Protein AF-A0A3A8JXG1-F1 (afdb_monomer)

Radius of gyration: 14.48 Å; Cα contacts (8 Å, |Δi|>4): 121; chains: 1; bounding box: 47×21×30 Å

Solvent-accessible surface area (backbone atoms only — not comparable to full-atom values): 4486 Å² total; per-residue (Å²): 143,78,85,79,84,71,83,70,82,60,79,69,72,71,68,81,58,81,53,49,45,54,91,78,42,71,63,39,20,51,44,99,43,60,58,45,74,26,70,68,69,52,72,44,75,35,47,83,31,92,77,40,23,24,33,55,20,59,73,20,60,89,33,79,22,68,61,55,77,52,77,129

Structure (mmCIF, N/CA/C/O backbone):
data_AF-A0A3A8JXG1-F1
#
_entry.id   AF-A0A3A8JXG1-F1
#
loop_
_atom_site.group_PDB
_atom_site.id
_atom_site.type_symbol
_atom_site.label_atom_id
_atom_site.label_alt_id
_atom_site.label_comp_id
_atom_site.label_asym_id
_atom_site.label_entity_id
_atom_site.label_seq_id
_atom_site.pdbx_PDB_ins_code
_atom_site.Cartn_x
_atom_site.Cartn_y
_atom_site.Cartn_z
_atom_site.occupancy
_atom_site.B_iso_or_equiv
_atom_site.auth_seq_id
_atom_site.auth_comp_id
_atom_site.auth_asym_id
_atom_site.auth_atom_id
_atom_site.pdbx_PDB_model_num
ATOM 1 N N . MET A 1 1 ? 39.503 -5.743 -7.401 1.00 50.12 1 MET A N 1
ATOM 2 C CA . MET A 1 1 ? 39.046 -6.492 -6.214 1.00 50.12 1 MET A CA 1
ATOM 3 C C . MET A 1 1 ? 39.302 -5.638 -4.986 1.00 50.12 1 MET A C 1
ATOM 5 O O . MET A 1 1 ? 40.338 -5.804 -4.358 1.00 50.12 1 MET A O 1
ATOM 9 N N . THR A 1 2 ? 38.421 -4.689 -4.682 1.00 39.81 2 THR A N 1
ATOM 10 C CA . THR A 1 2 ? 38.323 -4.119 -3.330 1.00 39.81 2 THR A CA 1
ATOM 11 C C . THR A 1 2 ? 36.915 -3.554 -3.209 1.00 39.81 2 THR A C 1
ATOM 13 O O . THR A 1 2 ? 36.601 -2.537 -3.817 1.00 39.81 2 THR A O 1
ATOM 16 N N . GLU A 1 3 ? 36.047 -4.322 -2.560 1.00 49.06 3 GLU A N 1
ATOM 17 C CA . GLU A 1 3 ? 34.707 -3.906 -2.162 1.00 49.06 3 GLU A CA 1
ATOM 18 C C . GLU A 1 3 ? 34.867 -3.039 -0.911 1.00 49.06 3 GLU A C 1
ATOM 20 O O . GLU A 1 3 ? 35.413 -3.497 0.092 1.00 49.06 3 GLU A O 1
ATOM 25 N N . ASP A 1 4 ? 34.465 -1.774 -1.004 1.00 49.59 4 ASP A N 1
ATOM 26 C CA . ASP A 1 4 ? 34.333 -0.866 0.134 1.00 49.59 4 ASP A CA 1
ATOM 27 C C . ASP A 1 4 ? 33.136 -1.326 0.986 1.00 49.59 4 ASP A C 1
ATOM 29 O O . ASP A 1 4 ? 32.002 -1.283 0.498 1.00 49.59 4 ASP A O 1
ATOM 33 N N . PRO A 1 5 ? 33.324 -1.749 2.250 1.00 52.75 5 PRO A N 1
ATOM 34 C CA . PRO A 1 5 ? 32.220 -2.047 3.145 1.00 52.75 5 PRO A CA 1
ATOM 35 C C . PRO A 1 5 ? 31.757 -0.733 3.777 1.00 52.75 5 PRO A C 1
ATOM 37 O O . PRO A 1 5 ? 31.958 -0.480 4.964 1.00 52.75 5 PRO A O 1
ATOM 40 N N . ALA A 1 6 ? 31.156 0.141 2.970 1.00 47.22 6 ALA A N 1
ATOM 41 C CA . ALA A 1 6 ? 30.320 1.188 3.524 1.00 47.22 6 ALA A CA 1
ATOM 42 C C . ALA A 1 6 ? 29.077 0.487 4.076 1.00 47.22 6 ALA A C 1
ATOM 44 O O . ALA A 1 6 ? 28.218 0.039 3.321 1.00 47.22 6 ALA A O 1
ATOM 45 N N . THR A 1 7 ? 29.024 0.346 5.398 1.00 52.06 7 THR A N 1
A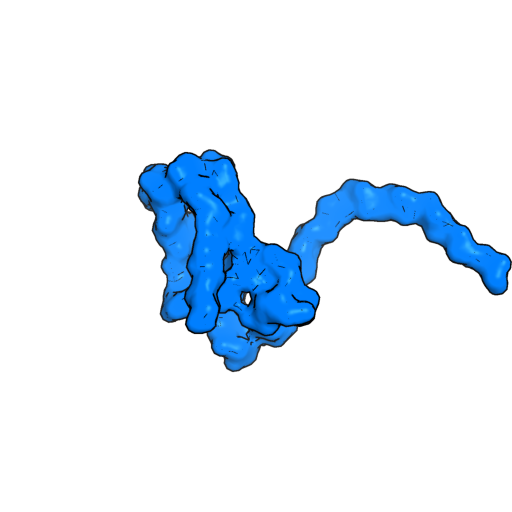TOM 46 C CA . THR A 1 7 ? 27.797 0.144 6.167 1.00 52.06 7 THR A CA 1
ATOM 47 C C . THR A 1 7 ? 26.798 1.215 5.748 1.00 52.06 7 THR A C 1
ATOM 49 O O . THR A 1 7 ? 26.774 2.323 6.284 1.00 52.06 7 THR A O 1
ATOM 52 N N . ASP A 1 8 ? 26.024 0.897 4.717 1.00 48.34 8 ASP A N 1
ATOM 53 C CA . ASP A 1 8 ? 24.939 1.705 4.199 1.00 48.34 8 ASP A CA 1
ATOM 54 C C . ASP A 1 8 ? 23.726 1.455 5.103 1.00 48.34 8 ASP A C 1
ATOM 56 O O . ASP A 1 8 ? 22.703 0.923 4.695 1.00 48.34 8 ASP A O 1
ATOM 60 N N . ASP A 1 9 ? 23.839 1.899 6.359 1.00 43.78 9 ASP A N 1
ATOM 61 C CA . ASP A 1 9 ? 22.713 2.225 7.251 1.00 43.78 9 ASP A CA 1
ATOM 62 C C . ASP A 1 9 ? 21.915 3.428 6.699 1.00 43.78 9 ASP A C 1
ATOM 64 O O . ASP A 1 9 ? 21.300 4.214 7.429 1.00 43.78 9 ASP A O 1
ATOM 68 N N . ARG A 1 10 ? 21.918 3.623 5.375 1.00 41.91 10 ARG A N 1
ATOM 69 C CA . ARG A 1 10 ? 20.930 4.471 4.745 1.00 41.91 10 ARG A CA 1
ATOM 70 C C . ARG A 1 10 ? 19.673 3.652 4.855 1.00 41.91 10 ARG A C 1
ATOM 72 O O . ARG A 1 10 ? 19.546 2.621 4.202 1.00 41.91 10 ARG A O 1
ATOM 79 N N . VAL A 1 11 ? 18.751 4.128 5.683 1.00 45.41 11 VAL A N 1
ATOM 80 C CA . VAL A 1 11 ? 17.324 3.994 5.414 1.00 45.41 11 VAL A CA 1
ATOM 81 C C . VAL A 1 11 ? 17.155 4.078 3.902 1.00 45.41 11 VAL A C 1
ATOM 83 O O . VAL A 1 11 ? 17.168 5.165 3.322 1.00 45.41 11 VAL A O 1
ATOM 86 N N . HIS A 1 12 ? 17.110 2.920 3.246 1.00 42.12 12 HIS A N 1
ATOM 87 C CA . HIS A 1 12 ? 16.679 2.833 1.877 1.00 42.12 12 HIS A CA 1
ATOM 88 C C . HIS A 1 12 ? 15.236 3.272 2.023 1.00 42.12 12 HIS A C 1
ATOM 90 O O . HIS A 1 12 ? 14.395 2.508 2.494 1.00 42.12 12 HIS A O 1
ATOM 96 N N . ALA A 1 13 ? 14.965 4.554 1.767 1.00 43.78 13 ALA A N 1
ATOM 97 C CA . ALA A 1 13 ? 13.631 4.964 1.400 1.00 43.78 13 ALA A CA 1
ATOM 98 C C . ALA A 1 13 ? 13.320 4.023 0.249 1.00 43.78 13 ALA A C 1
ATOM 100 O O . ALA A 1 13 ? 13.940 4.169 -0.804 1.00 43.78 13 ALA A O 1
ATOM 101 N N . MET A 1 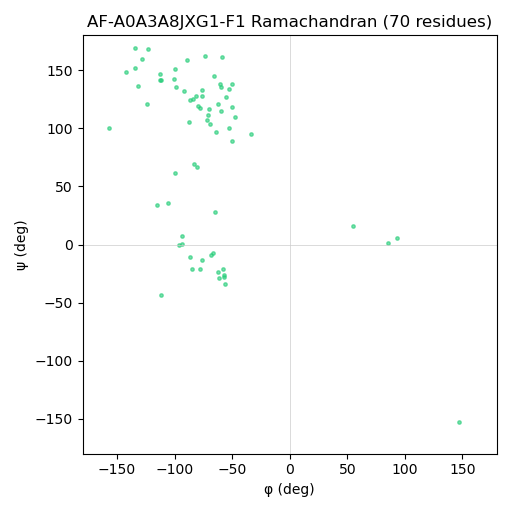14 ? 12.556 2.963 0.544 1.00 53.53 14 MET A N 1
ATOM 102 C CA . MET A 1 14 ? 12.307 1.862 -0.373 1.00 53.53 14 MET A CA 1
ATOM 103 C C . MET A 1 14 ? 11.942 2.537 -1.682 1.00 53.53 14 MET A C 1
ATOM 105 O O . MET A 1 14 ? 10.952 3.276 -1.721 1.00 53.53 14 MET A O 1
ATOM 109 N N . ALA A 1 15 ? 12.829 2.450 -2.679 1.00 56.72 15 ALA A N 1
ATOM 110 C CA . ALA A 1 15 ? 12.589 3.132 -3.938 1.00 56.72 15 ALA A CA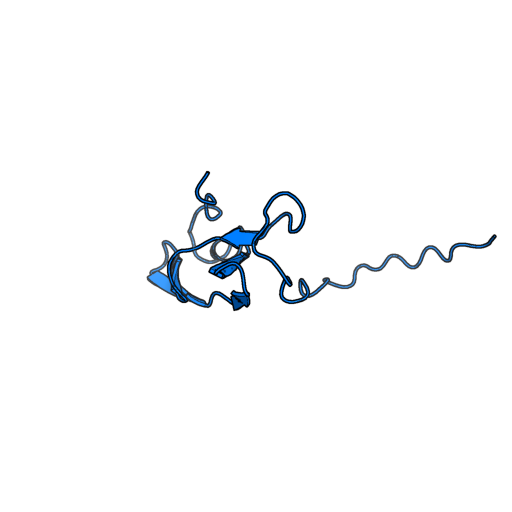 1
ATOM 111 C C . ALA A 1 15 ? 11.197 2.677 -4.390 1.00 56.72 15 ALA A C 1
ATOM 113 O O . ALA A 1 15 ? 10.908 1.489 -4.224 1.00 56.72 15 ALA A O 1
ATOM 114 N N . PRO A 1 16 ? 10.311 3.589 -4.839 1.00 57.75 16 PRO A N 1
ATOM 115 C CA . PRO A 1 16 ? 8.961 3.202 -5.224 1.00 57.75 16 PRO A CA 1
ATOM 116 C C . PRO A 1 16 ? 9.092 2.022 -6.187 1.00 57.75 16 PRO A C 1
ATOM 118 O O . PRO A 1 16 ? 9.789 2.169 -7.200 1.00 57.75 16 PRO A O 1
ATOM 121 N N . PRO A 1 17 ? 8.554 0.845 -5.825 1.00 66.12 17 PRO A N 1
ATOM 122 C CA . PRO A 1 17 ? 8.883 -0.366 -6.538 1.00 66.12 17 PRO A CA 1
ATOM 123 C C . PRO A 1 17 ? 8.335 -0.229 -7.955 1.00 66.12 17 PRO A C 1
ATOM 125 O O . PRO A 1 17 ? 7.329 0.444 -8.203 1.00 66.12 17 PRO A O 1
ATOM 128 N N . ASN A 1 18 ? 9.054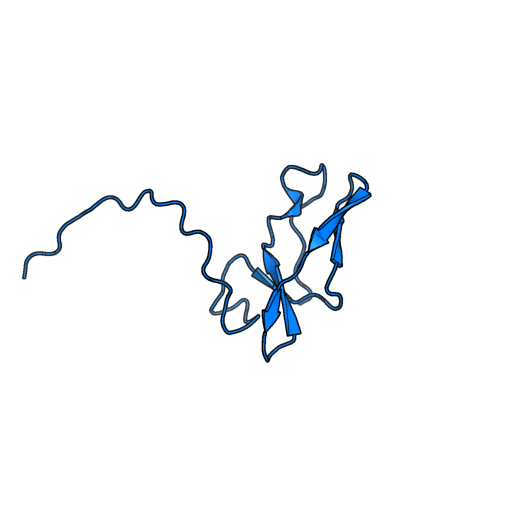 -0.790 -8.918 1.00 68.38 18 ASN A N 1
ATOM 129 C CA . ASN A 1 18 ? 8.599 -0.809 -10.306 1.00 68.38 18 ASN A CA 1
ATOM 130 C C . ASN A 1 18 ? 7.500 -1.865 -10.528 1.00 68.38 18 ASN A C 1
ATOM 132 O O . ASN A 1 18 ? 6.817 -1.795 -11.550 1.00 68.38 18 ASN A O 1
ATOM 136 N N . SER A 1 19 ? 7.311 -2.772 -9.565 1.00 69.12 19 SER A N 1
ATOM 137 C CA . SER A 1 19 ? 6.292 -3.821 -9.513 1.00 69.12 19 SER A CA 1
ATOM 138 C C . SER A 1 19 ? 5.620 -3.897 -8.132 1.00 69.12 19 SER A C 1
ATOM 140 O O . SER A 1 19 ? 6.048 -3.251 -7.183 1.00 69.12 19 SER A O 1
ATOM 142 N N . CYS A 1 20 ? 4.521 -4.647 -8.013 1.00 73.38 20 CYS A N 1
ATOM 143 C CA . CYS A 1 20 ? 4.006 -5.099 -6.704 1.00 73.38 20 CYS A CA 1
ATOM 144 C C . CYS A 1 20 ? 4.295 -6.594 -6.499 1.00 73.38 20 CYS A C 1
ATOM 146 O O . CYS A 1 20 ? 3.429 -7.321 -6.008 1.00 73.38 20 CYS A O 1
ATOM 148 N N . ASP A 1 21 ? 5.439 -7.081 -6.979 1.00 71.69 21 ASP A N 1
ATOM 149 C CA . ASP A 1 21 ? 5.752 -8.505 -6.928 1.00 71.69 21 ASP A CA 1
ATOM 150 C C . ASP A 1 21 ? 6.423 -8.830 -5.597 1.00 71.69 21 ASP A C 1
ATOM 152 O O . ASP A 1 21 ? 7.596 -8.545 -5.400 1.00 71.69 21 ASP A O 1
ATOM 156 N N . GLU A 1 22 ? 5.693 -9.462 -4.685 1.00 65.94 22 GLU A N 1
ATOM 157 C CA . GLU A 1 22 ? 6.179 -9.836 -3.350 1.00 65.94 22 GLU A CA 1
ATOM 158 C C . GLU A 1 22 ? 7.420 -10.746 -3.377 1.00 65.94 22 GLU A C 1
ATOM 160 O O . GLU A 1 22 ? 8.163 -10.813 -2.392 1.00 65.94 22 GLU A O 1
ATOM 165 N N . SER A 1 23 ? 7.672 -11.435 -4.498 1.00 65.75 23 SER A N 1
ATOM 166 C CA . SER A 1 23 ? 8.855 -12.283 -4.678 1.00 65.75 23 SER A CA 1
ATOM 167 C C . SER A 1 23 ? 10.133 -11.495 -4.990 1.00 65.75 23 SER A C 1
ATOM 169 O O . SER A 1 23 ? 11.232 -12.003 -4.758 1.00 65.75 23 SER A O 1
ATOM 171 N N . VAL A 1 24 ? 9.996 -10.259 -5.478 1.00 68.69 24 VAL A N 1
ATOM 172 C CA . VAL A 1 24 ? 11.102 -9.357 -5.843 1.00 68.69 24 VAL A CA 1
ATOM 173 C C . VAL A 1 24 ? 11.167 -8.164 -4.884 1.00 68.69 24 VAL A C 1
ATOM 175 O O . VAL A 1 24 ? 12.238 -7.812 -4.394 1.00 68.69 24 VAL A O 1
ATOM 178 N N . ASP A 1 25 ? 10.009 -7.596 -4.560 1.00 70.38 25 ASP A N 1
ATOM 179 C CA . ASP A 1 25 ? 9.786 -6.424 -3.719 1.00 70.38 25 ASP A CA 1
ATOM 180 C C . ASP A 1 25 ? 9.370 -6.849 -2.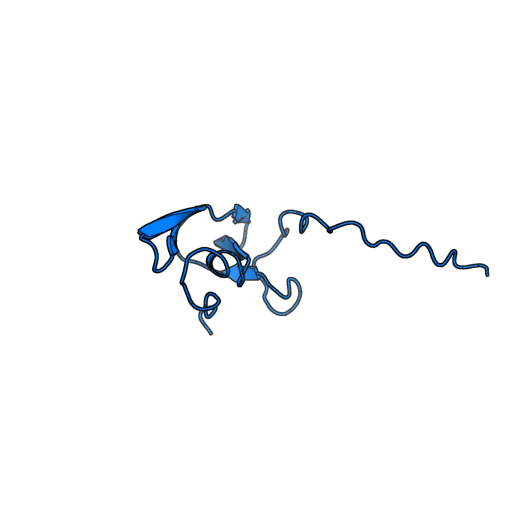298 1.00 70.38 25 ASP A C 1
ATOM 182 O O . ASP A 1 25 ? 8.279 -6.543 -1.810 1.00 70.38 25 ASP A O 1
ATOM 186 N N . THR A 1 26 ? 10.251 -7.584 -1.610 1.00 70.75 26 THR A N 1
ATOM 187 C CA . THR A 1 26 ? 10.000 -8.043 -0.234 1.00 70.75 26 THR A CA 1
ATOM 188 C C . THR A 1 26 ? 9.678 -6.858 0.685 1.00 70.75 26 THR A C 1
ATOM 190 O O . THR A 1 26 ? 10.443 -5.898 0.770 1.00 70.75 26 THR A O 1
ATOM 193 N N . GLY A 1 27 ? 8.553 -6.930 1.402 1.00 76.75 27 GLY A N 1
ATOM 194 C CA . GLY A 1 27 ? 8.083 -5.848 2.277 1.00 76.75 27 GLY A CA 1
ATOM 195 C C . GLY A 1 27 ? 7.103 -4.874 1.616 1.00 76.75 27 GLY A C 1
ATOM 196 O O . GLY A 1 27 ? 6.710 -3.896 2.249 1.00 76.75 27 GLY A O 1
ATOM 197 N N . TRP A 1 28 ? 6.674 -5.139 0.381 1.00 80.31 28 TRP A N 1
ATOM 198 C CA . TRP A 1 28 ? 5.553 -4.464 -0.269 1.00 80.31 28 TRP A CA 1
ATOM 199 C C . TRP A 1 28 ? 4.385 -5.426 -0.456 1.00 80.31 28 TRP A C 1
ATOM 201 O O . TRP A 1 28 ? 4.587 -6.580 -0.797 1.00 80.31 28 TRP A O 1
ATOM 211 N N . CYS A 1 29 ? 3.163 -4.941 -0.264 1.00 80.12 29 CYS A N 1
ATOM 212 C CA . CYS A 1 29 ? 1.933 -5.668 -0.546 1.00 80.12 29 CYS A CA 1
ATOM 213 C C . CYS A 1 29 ? 1.192 -5.026 -1.709 1.00 80.12 29 CYS A C 1
ATOM 215 O O . CYS A 1 29 ? 1.058 -3.796 -1.765 1.00 80.12 29 CYS A O 1
ATOM 217 N N . ARG A 1 30 ? 0.596 -5.855 -2.568 1.00 82.75 30 ARG A N 1
ATOM 218 C CA . ARG A 1 30 ? -0.405 -5.386 -3.528 1.00 82.75 30 ARG A CA 1
ATOM 219 C C . ARG A 1 30 ? -1.737 -5.141 -2.825 1.00 82.75 30 ARG A C 1
ATOM 221 O O . ARG A 1 30 ? -2.231 -5.972 -2.070 1.00 82.75 30 ARG A O 1
ATOM 228 N N . VAL A 1 31 ? -2.352 -4.002 -3.102 1.00 83.31 31 VAL A N 1
ATOM 229 C CA . VAL A 1 31 ? -3.655 -3.612 -2.563 1.00 83.31 31 VAL A CA 1
ATOM 230 C C . VAL A 1 31 ? -4.602 -3.201 -3.684 1.00 83.31 31 VAL A C 1
ATOM 232 O O . VAL A 1 31 ? -4.201 -2.877 -4.800 1.00 83.31 31 VAL A O 1
ATOM 235 N N . TYR A 1 32 ? -5.900 -3.23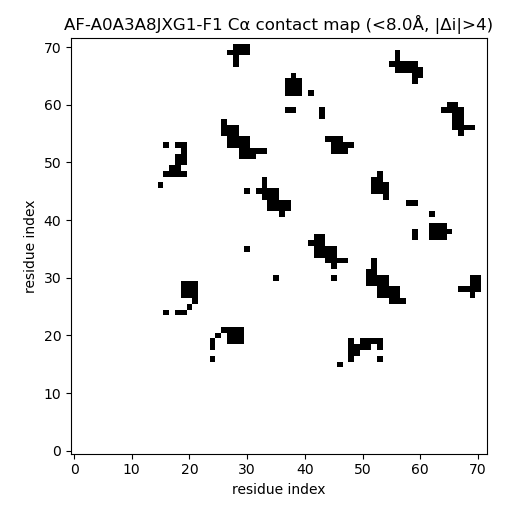2 -3.394 1.00 81.62 32 TYR A N 1
ATOM 236 C CA . TYR A 1 32 ? -6.944 -2.927 -4.379 1.00 81.62 32 TYR A CA 1
ATOM 237 C C . TYR A 1 32 ? -7.272 -1.432 -4.482 1.00 81.62 32 TYR A C 1
ATOM 239 O O . TYR A 1 32 ? -7.999 -1.018 -5.382 1.00 81.62 32 TYR A O 1
ATOM 247 N N . SER A 1 33 ? -6.762 -0.620 -3.557 1.00 83.31 33 SER A N 1
ATOM 248 C CA . SER A 1 33 ? -7.091 0.796 -3.426 1.00 83.31 33 SER A CA 1
ATOM 249 C C . SER A 1 33 ? -5.829 1.623 -3.228 1.00 83.31 33 SER A C 1
ATOM 251 O O . SER 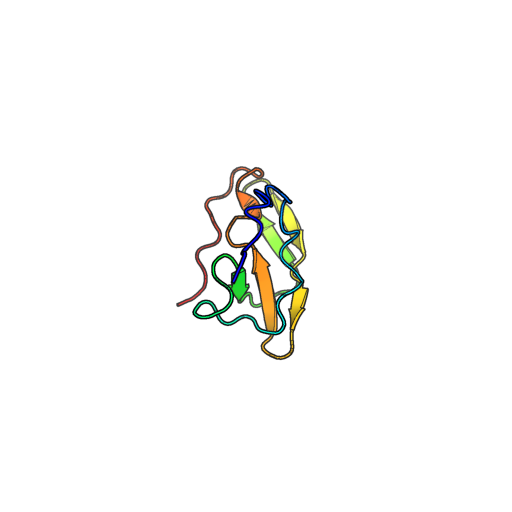A 1 33 ? -4.864 1.164 -2.623 1.00 83.31 33 SER A O 1
ATOM 253 N N . SER A 1 34 ? -5.874 2.881 -3.663 1.00 84.62 34 SER A N 1
ATOM 254 C CA . SER A 1 34 ? -4.831 3.870 -3.380 1.00 84.62 34 SER A CA 1
ATOM 255 C C . SER A 1 34 ? -4.746 4.252 -1.900 1.00 84.62 34 SER A C 1
ATOM 257 O O . SER A 1 34 ? -3.836 4.983 -1.511 1.00 84.62 34 SER A O 1
ATOM 259 N N . ARG A 1 35 ? -5.698 3.787 -1.080 1.00 85.94 35 ARG A N 1
ATOM 260 C CA . ARG A 1 35 ? -5.757 4.035 0.359 1.00 85.94 35 ARG A CA 1
ATOM 261 C C . ARG A 1 35 ? -6.004 2.762 1.139 1.00 85.94 35 ARG A C 1
ATOM 263 O O . ARG A 1 35 ? -6.892 1.980 0.796 1.00 85.94 35 ARG A O 1
ATOM 270 N N . VAL A 1 36 ? -5.261 2.618 2.224 1.00 83.94 36 VAL A N 1
ATOM 271 C CA . VAL A 1 36 ? -5.375 1.511 3.164 1.00 83.94 36 VAL A CA 1
ATOM 272 C C . VAL A 1 36 ? -5.615 2.078 4.551 1.00 83.94 36 VAL A C 1
ATOM 274 O O . VAL A 1 36 ? -4.813 2.861 5.053 1.00 83.94 36 VAL A O 1
ATOM 277 N N . ALA A 1 37 ? -6.730 1.699 5.167 1.00 83.38 37 ALA A N 1
ATOM 278 C CA . ALA A 1 37 ? -7.035 2.101 6.529 1.00 83.38 37 ALA A CA 1
ATOM 279 C C . ALA A 1 37 ? -6.266 1.213 7.513 1.00 83.38 37 ALA A C 1
ATOM 281 O O . ALA A 1 37 ? -6.472 -0.002 7.557 1.00 83.38 37 ALA A O 1
ATOM 282 N N . CYS A 1 38 ? -5.400 1.821 8.320 1.00 83.44 38 CYS A N 1
ATOM 283 C CA . CYS A 1 38 ? -4.839 1.157 9.488 1.00 83.44 38 CYS A CA 1
ATOM 284 C C . CYS A 1 38 ? -5.893 1.059 10.599 1.00 83.44 38 CYS A C 1
ATOM 286 O O . CYS A 1 38 ? -6.878 1.797 10.620 1.00 83.44 38 CYS A O 1
ATOM 288 N N . ASN A 1 39 ? -5.662 0.179 11.573 1.00 80.25 39 ASN A N 1
ATOM 289 C CA . ASN A 1 39 ? -6.597 -0.058 12.675 1.00 80.25 39 ASN A CA 1
ATOM 290 C C . ASN A 1 39 ? -6.832 1.184 13.564 1.00 80.25 39 ASN A C 1
ATOM 292 O O . ASN A 1 39 ? -7.891 1.318 14.169 1.00 80.25 39 ASN A O 1
ATOM 296 N N . SER A 1 40 ? -5.888 2.134 13.602 1.00 81.75 40 SER A N 1
ATOM 297 C CA . SER A 1 40 ? -6.086 3.446 14.239 1.00 81.75 40 SER A CA 1
ATOM 298 C C . SER A 1 40 ? -7.089 4.361 13.518 1.00 81.75 40 SER A C 1
ATOM 300 O O . SER A 1 40 ? -7.412 5.427 14.038 1.00 81.75 40 SER A O 1
ATOM 302 N N . GLY A 1 41 ? -7.549 3.994 12.317 1.00 81.50 41 GLY A N 1
ATOM 303 C CA . GLY A 1 41 ? -8.379 4.830 11.445 1.00 81.50 41 GLY A CA 1
ATOM 304 C C . GLY A 1 41 ? -7.588 5.796 10.556 1.00 81.50 41 GLY A C 1
ATOM 305 O O . GLY A 1 41 ? -8.191 6.554 9.801 1.00 81.50 41 GLY A O 1
ATOM 306 N N . ILE A 1 42 ? -6.252 5.779 10.619 1.00 84.38 42 ILE A N 1
ATOM 307 C CA . ILE A 1 42 ? -5.398 6.560 9.715 1.00 84.38 42 ILE A CA 1
ATOM 308 C C . ILE A 1 42 ? -5.358 5.878 8.346 1.00 84.38 42 ILE A C 1
ATOM 310 O O . ILE A 1 42 ? -5.046 4.691 8.244 1.00 84.38 42 ILE A O 1
ATOM 314 N N . GLU A 1 43 ? -5.648 6.642 7.293 1.00 85.81 43 GLU A N 1
ATOM 315 C CA . GLU A 1 43 ? -5.488 6.192 5.912 1.00 85.81 43 GLU A CA 1
ATOM 316 C C . GLU A 1 43 ? -4.040 6.385 5.451 1.00 85.81 43 GLU A C 1
ATOM 318 O O . GLU A 1 43 ? -3.498 7.491 5.490 1.00 85.81 43 GLU A O 1
ATOM 323 N N . MET A 1 44 ? -3.436 5.302 4.976 1.00 85.38 44 MET A N 1
ATOM 324 C CA . MET A 1 44 ? -2.127 5.290 4.338 1.00 85.38 44 MET A CA 1
ATOM 325 C C . MET A 1 44 ? -2.275 5.240 2.828 1.00 85.38 44 MET A C 1
ATOM 327 O O . MET A 1 44 ? -3.165 4.571 2.304 1.00 85.38 44 MET A O 1
ATOM 331 N N . TYR A 1 45 ? -1.393 5.944 2.127 1.00 86.00 45 TYR A N 1
ATOM 332 C CA . TYR A 1 45 ? -1.425 6.028 0.674 1.00 86.00 45 TYR A CA 1
ATOM 333 C C . TYR A 1 45 ? -0.555 4.943 0.0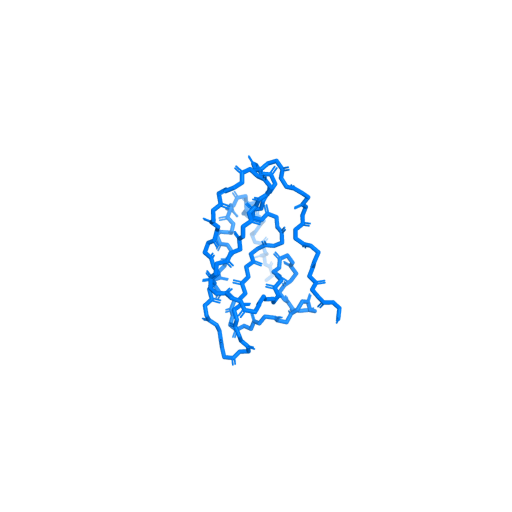46 1.00 86.00 45 TYR A C 1
ATOM 335 O O . TYR A 1 45 ? 0.600 4.762 0.430 1.00 86.00 45 TYR A O 1
ATOM 343 N N . ALA A 1 46 ? -1.118 4.252 -0.939 1.00 86.12 46 ALA A N 1
ATOM 344 C CA . ALA A 1 46 ? -0.400 3.313 -1.784 1.00 86.12 46 ALA A CA 1
ATOM 345 C C . ALA A 1 46 ? 0.202 4.025 -3.008 1.00 86.12 46 ALA A C 1
ATOM 347 O O . ALA A 1 46 ? -0.252 5.094 -3.427 1.00 86.12 46 ALA A O 1
ATOM 348 N N . ILE A 1 47 ? 1.217 3.406 -3.598 1.00 84.06 47 ILE A N 1
ATOM 349 C CA . ILE A 1 47 ? 1.919 3.860 -4.797 1.00 84.06 47 ILE A CA 1
ATOM 350 C C . ILE A 1 47 ? 1.364 3.098 -5.999 1.00 84.06 47 ILE A C 1
ATOM 352 O O . ILE A 1 47 ? 1.165 1.889 -5.926 1.00 84.06 47 ILE A O 1
ATOM 356 N N . TRP A 1 48 ? 1.092 3.798 -7.099 1.00 82.69 48 TRP A N 1
ATOM 357 C CA . TRP A 1 48 ? 0.663 3.159 -8.343 1.00 82.69 48 TRP A CA 1
ATOM 358 C C . TRP A 1 48 ? 1.865 2.623 -9.119 1.00 82.69 48 TRP A C 1
ATOM 360 O O . TRP A 1 48 ? 2.787 3.379 -9.432 1.00 82.69 48 TRP A O 1
ATOM 370 N N . THR A 1 49 ? 1.804 1.352 -9.490 1.00 79.69 49 THR A N 1
ATOM 371 C CA . THR A 1 49 ? 2.726 0.666 -10.397 1.00 79.69 49 THR A CA 1
ATOM 372 C C . THR A 1 49 ? 1.936 0.069 -11.569 1.00 79.69 49 THR A C 1
ATOM 374 O O . THR A 1 49 ? 0.702 0.028 -11.529 1.00 79.69 49 THR A O 1
ATOM 377 N N . PRO A 1 50 ? 2.599 -0.397 -12.644 1.00 81.88 50 PRO A N 1
ATOM 378 C CA . PRO A 1 50 ? 1.921 -1.084 -13.746 1.00 81.88 50 PRO A CA 1
ATOM 379 C C . PRO A 1 50 ? 1.123 -2.325 -13.314 1.00 81.88 50 PRO A C 1
ATOM 381 O O . PRO A 1 50 ? 0.131 -2.658 -13.962 1.00 81.88 50 PRO A O 1
ATOM 384 N N . ASP A 1 51 ? 1.516 -2.971 -12.211 1.00 77.81 51 ASP A N 1
ATOM 385 C CA . ASP A 1 51 ? 0.835 -4.147 -11.665 1.00 77.81 51 ASP A CA 1
ATOM 386 C C . ASP A 1 51 ? -0.343 -3.779 -10.750 1.00 77.81 51 ASP A C 1
ATOM 388 O O . ASP A 1 51 ? -1.251 -4.587 -10.543 1.00 77.81 51 ASP A O 1
ATOM 392 N N . GLY A 1 52 ? -0.388 -2.563 -10.203 1.00 83.38 52 GLY A N 1
ATOM 393 C CA . GLY A 1 52 ? -1.498 -2.078 -9.384 1.00 83.38 52 GLY A CA 1
ATOM 394 C C . GLY A 1 52 ? -1.057 -1.120 -8.284 1.00 83.38 52 GLY A C 1
ATOM 395 O O . GLY A 1 52 ? -0.067 -0.413 -8.410 1.00 83.38 52 GLY A O 1
ATOM 396 N N . TRP A 1 53 ? -1.815 -1.069 -7.190 1.00 87.12 53 TRP A N 1
ATOM 397 C CA . TRP A 1 53 ? -1.428 -0.283 -6.022 1.00 87.12 53 TRP A CA 1
ATOM 398 C C . TRP A 1 53 ? -0.532 -1.124 -5.113 1.00 87.12 53 TRP A C 1
ATOM 400 O O . TRP A 1 53 ? -0.955 -2.197 -4.690 1.00 87.12 53 TRP A O 1
ATOM 410 N N . CYS A 1 54 ? 0.667 -0.642 -4.788 1.00 85.19 54 CYS A N 1
ATOM 411 C CA . CYS A 1 54 ? 1.543 -1.268 -3.799 1.00 85.19 54 CYS A CA 1
ATOM 412 C C . CYS A 1 54 ? 1.696 -0.382 -2.569 1.00 85.19 54 CYS A C 1
ATOM 414 O O . CYS A 1 54 ? 1.748 0.845 -2.663 1.00 85.19 54 CYS A O 1
ATOM 416 N N . ILE A 1 55 ? 1.832 -0.998 -1.406 1.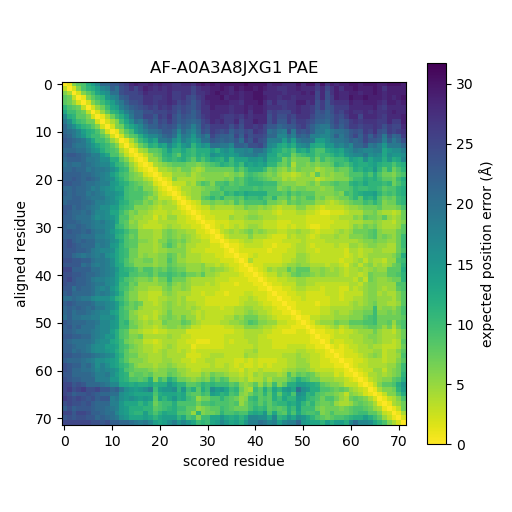00 84.75 55 ILE A N 1
ATOM 417 C CA . ILE A 1 55 ? 2.067 -0.291 -0.150 1.00 84.75 55 ILE A CA 1
ATOM 418 C C . ILE A 1 55 ? 3.038 -1.093 0.719 1.00 84.75 55 ILE A C 1
ATOM 420 O O . ILE A 1 55 ? 3.016 -2.320 0.631 1.00 84.75 55 ILE A O 1
ATOM 424 N N . PRO A 1 56 ? 3.879 -0.464 1.554 1.00 83.62 56 PRO A N 1
ATOM 425 C CA . PRO A 1 56 ? 4.737 -1.217 2.460 1.00 83.62 56 PRO A CA 1
ATOM 426 C C . PRO A 1 56 ? 3.898 -2.086 3.406 1.00 83.62 56 PRO A C 1
ATOM 428 O O . PRO A 1 56 ? 2.903 -1.614 3.966 1.00 83.62 56 PRO A O 1
ATOM 431 N N . SER A 1 57 ? 4.287 -3.344 3.606 1.00 81.38 57 SER A N 1
ATOM 432 C CA . SER A 1 57 ? 3.578 -4.275 4.497 1.00 81.38 57 SER A CA 1
ATOM 433 C C . SER A 1 57 ? 3.559 -3.774 5.944 1.00 81.38 57 SER A C 1
ATOM 435 O O . SER A 1 57 ? 2.607 -3.991 6.693 1.00 81.38 57 SER A O 1
ATOM 437 N N . ASP A 1 58 ? 4.577 -3.013 6.328 1.00 81.88 58 ASP A N 1
ATOM 438 C CA . ASP A 1 58 ? 4.764 -2.470 7.664 1.00 81.88 58 ASP A CA 1
ATOM 439 C C . ASP A 1 58 ? 4.200 -1.047 7.837 1.00 81.88 58 ASP A C 1
ATOM 441 O O . ASP A 1 58 ? 4.368 -0.437 8.896 1.00 81.88 58 ASP A O 1
ATOM 445 N N . VAL A 1 59 ? 3.478 -0.509 6.844 1.00 82.81 59 VAL A N 1
ATOM 446 C CA . VAL A 1 59 ? 2.960 0.874 6.864 1.00 82.81 59 VAL A CA 1
ATOM 447 C C . VAL A 1 59 ? 2.066 1.159 8.084 1.00 82.81 59 VAL A C 1
ATOM 449 O O . VAL A 1 59 ? 2.008 2.282 8.592 1.00 82.81 59 VAL A O 1
ATOM 452 N N . CYS A 1 60 ? 1.400 0.129 8.616 1.00 83.88 60 CYS A N 1
ATOM 453 C CA . CYS A 1 60 ? 0.533 0.231 9.787 1.00 83.88 60 CYS A CA 1
ATOM 454 C C . CYS A 1 60 ? 1.223 -0.085 11.125 1.00 83.88 60 CYS A C 1
ATOM 456 O O . CYS A 1 60 ? 0.565 0.047 12.163 1.00 83.88 60 CYS A O 1
ATOM 458 N N . LYS A 1 61 ? 2.530 -0.405 11.146 1.00 82.94 61 LYS A N 1
ATOM 459 C CA . LYS A 1 61 ? 3.253 -0.825 12.368 1.00 82.94 61 LYS A CA 1
ATOM 460 C C . LYS A 1 61 ? 3.176 0.187 13.512 1.00 82.94 61 LYS A C 1
ATOM 462 O O . LYS A 1 61 ? 3.105 -0.189 14.677 1.00 82.94 61 LYS A O 1
ATOM 467 N N . TYR A 1 62 ? 3.144 1.481 13.188 1.00 81.19 62 TYR A N 1
ATOM 468 C CA . TYR A 1 62 ? 3.031 2.569 14.172 1.00 81.19 62 TYR A CA 1
ATOM 469 C C . TYR A 1 62 ? 1.595 3.066 14.383 1.00 81.19 62 TYR A C 1
ATOM 471 O O . TYR A 1 62 ? 1.359 3.956 15.194 1.00 81.19 62 TYR A O 1
ATOM 479 N N . ASN A 1 63 ? 0.626 2.486 13.677 1.00 79.88 63 ASN A N 1
ATOM 480 C CA . ASN A 1 63 ? -0.765 2.935 13.623 1.00 79.88 63 ASN A CA 1
ATOM 481 C C . ASN A 1 63 ? -1.721 1.898 14.228 1.00 79.88 63 ASN A C 1
ATOM 483 O O . ASN A 1 63 ? -2.845 1.729 13.759 1.00 79.88 63 ASN A O 1
ATOM 487 N N . GLN A 1 64 ? -1.257 1.191 15.267 1.00 71.75 64 GLN A N 1
ATOM 488 C CA . GLN A 1 64 ? -2.008 0.175 16.025 1.00 71.75 64 GLN A CA 1
ATOM 489 C C . GLN A 1 64 ? -2.602 -0.961 15.169 1.00 71.75 64 GLN A C 1
ATOM 491 O O . GLN A 1 64 ? -3.505 -1.668 15.625 1.00 71.75 64 GLN A O 1
ATOM 496 N N . GLY A 1 65 ? -2.137 -1.122 13.929 1.00 64.94 65 GLY A N 1
ATOM 497 C CA . GLY A 1 65 ? -2.560 -2.186 13.029 1.00 64.94 65 GLY A CA 1
ATOM 498 C C . GLY A 1 65 ? -1.542 -3.322 13.009 1.00 64.94 65 GLY A C 1
ATOM 499 O O . GLY A 1 65 ? -0.355 -3.063 13.217 1.00 64.94 65 GLY A O 1
ATOM 500 N N . PRO A 1 66 ? -1.975 -4.569 12.755 1.00 65.19 66 PRO A N 1
ATOM 501 C CA . PRO A 1 66 ? -1.041 -5.615 12.351 1.00 65.19 66 PRO A CA 1
ATOM 502 C C . PRO A 1 66 ? -0.314 -5.194 11.061 1.00 65.19 66 PRO A C 1
ATOM 504 O O . PRO A 1 66 ? -0.784 -4.301 10.346 1.00 65.19 66 PRO A O 1
ATOM 507 N N . GLU A 1 67 ? 0.821 -5.832 10.755 1.00 64.56 67 GLU A N 1
ATOM 508 C CA . GLU A 1 67 ? 1.379 -5.760 9.398 1.00 64.56 67 GLU A CA 1
ATOM 509 C C . GLU A 1 67 ? 0.272 -6.097 8.393 1.00 64.56 67 GLU A C 1
ATOM 511 O O . GLU A 1 67 ? -0.558 -6.982 8.639 1.00 64.56 67 GLU A O 1
ATOM 516 N N . LEU A 1 68 ? 0.215 -5.348 7.291 1.00 68.31 68 LEU A N 1
ATOM 517 C CA . LEU A 1 68 ? -0.708 -5.653 6.212 1.00 68.31 68 LEU A CA 1
ATOM 518 C C . LEU A 1 68 ? -0.382 -7.056 5.719 1.00 68.31 68 LEU A C 1
ATOM 520 O O . LEU A 1 68 ? 0.698 -7.308 5.195 1.00 68.31 68 LEU A O 1
ATOM 524 N N . MET A 1 69 ? -1.327 -7.972 5.916 1.00 63.03 69 MET A N 1
ATOM 525 C CA . MET A 1 69 ? -1.243 -9.296 5.325 1.00 63.03 69 MET A CA 1
ATOM 526 C C . MET A 1 69 ? -1.510 -9.115 3.838 1.00 63.03 69 MET A C 1
ATOM 528 O O . MET A 1 69 ? -2.638 -8.797 3.447 1.00 63.03 69 MET A O 1
ATOM 532 N N . CYS A 1 70 ? -0.463 -9.243 3.028 1.00 63.06 70 CYS A N 1
ATOM 533 C CA . CYS A 1 70 ? -0.612 -9.135 1.592 1.00 63.06 70 CYS A CA 1
ATOM 534 C C . CYS A 1 70 ? -1.577 -10.232 1.094 1.00 63.06 70 CYS A C 1
ATOM 536 O O . CYS A 1 70 ? -1.559 -11.351 1.624 1.00 63.06 70 CYS A O 1
ATOM 538 N N . PRO A 1 71 ? -2.490 -9.920 0.157 1.00 56.53 71 PRO A N 1
ATOM 539 C CA . PRO A 1 71 ? -3.380 -10.928 -0.401 1.00 56.53 71 PRO A CA 1
ATOM 540 C C . PRO A 1 71 ? -2.549 -12.002 -1.120 1.00 56.53 71 PRO A C 1
ATOM 542 O O . PRO A 1 71 ? -1.812 -11.672 -2.042 1.00 56.53 71 PRO A O 1
ATOM 545 N N . GLN A 1 72 ? -2.680 -13.262 -0.683 1.00 47.66 72 GLN A N 1
ATOM 546 C CA . GLN A 1 72 ? -2.063 -14.432 -1.328 1.00 47.66 72 GLN A CA 1
ATOM 547 C C . GLN A 1 72 ? -2.589 -14.671 -2.746 1.00 47.66 72 GLN A C 1
ATOM 549 O O . GLN A 1 72 ? -3.805 -14.449 -2.969 1.00 47.66 72 GLN A O 1
#

Foldseek 3Di:
DDDDPPPCPPPCPPPQDLEQDCVVSPQKAADQDQWDQFPLRDIDGFDQHPHGTIDGQCPNVVRPHHRNPHDD

Mean predicted aligned error: 10.92 Å

Sequence (72 aa):
MTEDPATDDRVHAMAPPNSCDESVDTGWCRVYSSRVACNSGIEMYAIWTPDGWCIPSDVCKYNQGPELMCPQ

Secondary structure (DSSP, 8-state):
--------------PPPS---TTTSTTEEEESSSEEE-TTSPEEEPEEETTEEEEETTTTTTTTPPP-----

pLDDT: mean 70.75, std 14.48, range [39.81, 87.12]

Nearest PDB structures (foldseek):
  1b98-assembly1_A  TM=4.191E-01  e=6.568E+00  Homo sapiens
  4j33-assembly1_A  TM=3.660E-01  e=3.879E+00  Saccharomyces cerevisiae S288C

Organism: NCBI:txid2316728